Protein AF-A0A3B8P276-F1 (afdb_monomer)

Mean predicted aligned error: 2.85 Å

Solvent-accessible surface area (backbone atoms only — not comparable to full-atom values): 4581 Å² total; per-residue (Å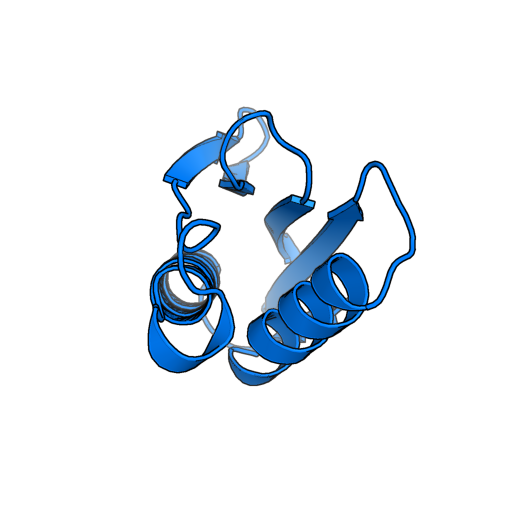²): 114,50,71,25,80,53,57,34,70,60,35,44,51,42,32,30,55,58,42,47,33,45,95,80,42,48,94,70,34,38,49,46,82,42,82,39,96,90,55,44,36,33,33,29,28,77,94,56,48,36,34,33,45,23,23,78,46,96,90,23,15,36,35,43,70,50,52,81,54,95,47,72,67,46,52,48,53,53,52,51,43,60,71,42,81

Structure (mmCIF, N/CA/C/O backbone):
data_AF-A0A3B8P276-F1
#
_entry.id   AF-A0A3B8P276-F1
#
loop_
_atom_site.group_PDB
_atom_site.id
_atom_site.type_symbol
_atom_site.label_atom_id
_atom_site.label_alt_id
_atom_site.label_comp_id
_atom_site.label_asym_id
_atom_site.label_entity_id
_atom_site.label_seq_id
_atom_site.pdbx_PDB_ins_code
_atom_site.Cartn_x
_atom_site.Cartn_y
_atom_site.Cartn_z
_atom_site.occupancy
_atom_site.B_iso_or_equiv
_atom_site.auth_seq_id
_atom_site.auth_comp_id
_atom_site.auth_asym_id
_atom_site.auth_atom_id
_atom_site.pdbx_PDB_model_num
ATOM 1 N N . GLN A 1 1 ? -10.240 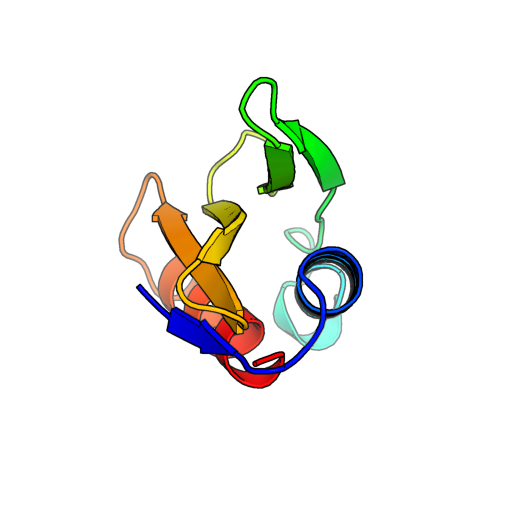-1.949 -2.967 1.00 75.62 1 GLN A N 1
ATOM 2 C CA . GLN A 1 1 ? -10.807 -2.219 -1.639 1.00 75.62 1 GLN A CA 1
ATOM 3 C C . GLN A 1 1 ? -10.324 -3.562 -1.123 1.00 75.62 1 GLN A C 1
ATOM 5 O O . GLN A 1 1 ? -10.353 -4.540 -1.867 1.00 75.62 1 GLN A O 1
ATOM 10 N 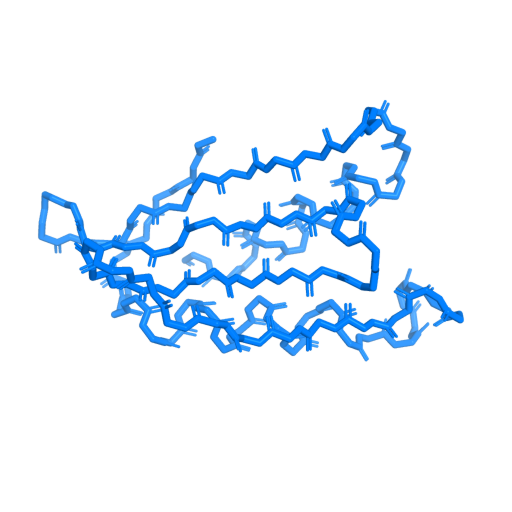N . LEU A 1 2 ? -9.890 -3.552 0.132 1.00 88.75 2 LEU A N 1
ATOM 11 C CA . LEU A 1 2 ? -9.350 -4.634 0.944 1.00 88.75 2 LEU A CA 1
ATOM 12 C C . LEU A 1 2 ? -9.717 -4.319 2.416 1.00 88.75 2 LEU A C 1
ATOM 14 O O . LEU A 1 2 ? -9.765 -3.141 2.768 1.00 88.75 2 LEU A O 1
ATOM 18 N N . ASP A 1 3 ? -9.967 -5.319 3.265 1.00 87.50 3 ASP A N 1
ATOM 19 C CA . ASP A 1 3 ? -10.433 -5.112 4.651 1.00 87.50 3 ASP A CA 1
ATOM 20 C C . ASP A 1 3 ? -9.665 -6.013 5.646 1.00 87.50 3 ASP A C 1
ATOM 22 O O . ASP A 1 3 ? -9.299 -7.140 5.310 1.00 87.50 3 ASP A O 1
ATOM 26 N N . SER A 1 4 ? -9.413 -5.527 6.869 1.00 91.31 4 SER A N 1
ATOM 27 C CA . SER A 1 4 ? -8.622 -6.199 7.917 1.00 91.31 4 SER A CA 1
ATOM 28 C C . SER A 1 4 ? -9.215 -5.998 9.318 1.00 91.31 4 SER A C 1
ATOM 30 O O . SER A 1 4 ? -9.873 -4.998 9.587 1.00 91.31 4 SER A O 1
ATOM 32 N N . ARG A 1 5 ? -8.948 -6.922 10.252 1.00 92.75 5 ARG A N 1
ATOM 33 C CA . ARG A 1 5 ? -9.258 -6.749 11.691 1.00 92.75 5 ARG A CA 1
ATOM 34 C C . ARG A 1 5 ? -8.102 -6.153 12.503 1.00 92.75 5 ARG A C 1
ATOM 36 O O . ARG A 1 5 ? -8.252 -5.919 13.698 1.00 92.75 5 ARG A O 1
ATOM 43 N N . LYS A 1 6 ? -6.933 -5.964 11.891 1.00 93.06 6 LYS A N 1
ATOM 44 C CA . LYS A 1 6 ? -5.754 -5.372 12.538 1.00 93.06 6 LYS A CA 1
ATOM 45 C C . LYS A 1 6 ? -5.940 -3.859 12.664 1.00 93.06 6 LYS A C 1
ATOM 47 O O . LYS A 1 6 ? -6.741 -3.271 11.942 1.00 93.06 6 LYS A O 1
ATOM 52 N N . ALA A 1 7 ? -5.173 -3.225 13.551 1.00 94.81 7 ALA A N 1
ATOM 53 C CA . ALA A 1 7 ? -5.155 -1.767 13.672 1.00 94.81 7 ALA A CA 1
ATOM 54 C C . ALA A 1 7 ? -4.585 -1.107 12.394 1.00 94.81 7 ALA A C 1
ATOM 56 O O . ALA A 1 7 ? -3.610 -1.642 11.849 1.00 94.81 7 ALA A O 1
ATOM 57 N N . PRO A 1 8 ? -5.091 0.068 11.958 1.00 95.50 8 PRO A N 1
ATOM 58 C CA . PRO A 1 8 ? -4.659 0.710 10.710 1.00 95.50 8 PRO A CA 1
ATOM 59 C C . PRO A 1 8 ? -3.146 0.920 10.626 1.00 95.50 8 PRO A C 1
ATOM 61 O O . PRO A 1 8 ? -2.525 0.648 9.602 1.00 95.50 8 PRO A O 1
ATOM 64 N N . GLN A 1 9 ? -2.530 1.314 11.742 1.00 96.00 9 GLN A N 1
ATOM 65 C CA . GLN A 1 9 ? -1.090 1.543 11.831 1.00 96.00 9 GLN A CA 1
ATOM 66 C C . GLN A 1 9 ? -0.266 0.268 11.571 1.00 96.00 9 GLN A C 1
ATOM 68 O O . GLN A 1 9 ? 0.780 0.336 10.929 1.00 96.00 9 GLN A O 1
ATOM 73 N N . LEU A 1 10 ? -0.736 -0.899 12.033 1.00 96.88 10 LEU A N 1
ATOM 74 C CA . LEU A 1 10 ? -0.057 -2.181 11.806 1.00 96.88 10 LEU A CA 1
ATOM 75 C C . LEU A 1 10 ? -0.198 -2.640 10.354 1.00 96.88 10 LEU A C 1
ATOM 77 O O . LEU A 1 10 ? 0.760 -3.146 9.771 1.00 96.88 10 LEU A O 1
ATOM 81 N N . VAL A 1 11 ? -1.375 -2.432 9.759 1.00 97.88 11 VAL A N 1
ATOM 82 C CA . VAL A 1 11 ? -1.608 -2.723 8.340 1.00 97.88 11 VAL A CA 1
ATOM 83 C C . VAL A 1 11 ? -0.705 -1.846 7.470 1.00 97.88 11 VAL A C 1
ATOM 85 O O . VAL A 1 11 ? 0.007 -2.373 6.621 1.00 97.88 11 VAL A O 1
ATOM 88 N N . ALA A 1 12 ? -0.651 -0.535 7.728 1.00 98.12 12 ALA A N 1
ATOM 89 C CA . ALA A 1 12 ? 0.189 0.398 6.976 1.00 98.12 12 ALA A CA 1
ATOM 90 C C . ALA A 1 12 ? 1.687 0.050 7.057 1.00 98.12 12 ALA A C 1
ATOM 92 O O . ALA A 1 12 ? 2.366 0.029 6.031 1.00 98.12 12 ALA A O 1
ATOM 93 N N . GLN A 1 13 ? 2.196 -0.287 8.248 1.00 98.00 13 GLN A N 1
ATOM 94 C CA . GLN A 1 13 ? 3.596 -0.700 8.429 1.00 98.00 13 GLN A CA 1
ATOM 95 C C . GLN A 1 13 ? 3.916 -2.015 7.714 1.00 98.00 13 GLN A C 1
ATOM 97 O O . GLN A 1 13 ? 4.964 -2.127 7.081 1.00 98.00 13 GLN A O 1
ATOM 102 N N . CYS A 1 14 ? 3.012 -2.998 7.767 1.00 98.19 14 CYS A N 1
ATOM 103 C CA . CYS A 1 14 ? 3.189 -4.238 7.018 1.00 98.19 14 CYS A CA 1
ATOM 104 C C . CYS A 1 14 ? 3.267 -3.968 5.510 1.00 98.19 14 CYS A C 1
ATOM 106 O O . CYS A 1 14 ? 4.164 -4.483 4.843 1.00 98.19 14 CYS A O 1
ATOM 108 N N . ILE A 1 15 ? 2.367 -3.131 4.977 1.00 98.19 15 ILE A N 1
ATOM 109 C CA . ILE A 1 15 ? 2.355 -2.800 3.547 1.00 98.19 15 ILE A CA 1
ATOM 110 C C . ILE A 1 15 ? 3.655 -2.094 3.163 1.00 98.19 15 ILE A C 1
ATOM 112 O O . ILE A 1 15 ? 4.296 -2.513 2.200 1.00 98.19 15 ILE A O 1
ATOM 116 N N . GLN A 1 16 ? 4.086 -1.100 3.949 1.00 98.25 16 GLN A N 1
ATOM 117 C CA . GLN A 1 16 ? 5.358 -0.413 3.737 1.00 98.25 16 GLN A CA 1
ATOM 118 C C . GLN A 1 16 ? 6.518 -1.408 3.640 1.00 98.25 16 GLN A C 1
ATOM 120 O O . GLN A 1 16 ? 7.252 -1.396 2.656 1.00 98.25 16 GLN A O 1
ATOM 125 N N . PHE A 1 17 ? 6.651 -2.295 4.627 1.00 96.81 17 PHE A N 1
ATOM 126 C CA . PHE A 1 17 ? 7.722 -3.286 4.643 1.00 96.81 17 PHE A CA 1
ATOM 127 C C . PHE A 1 17 ? 7.639 -4.234 3.442 1.00 96.81 17 PHE A C 1
ATOM 129 O O . PHE A 1 17 ? 8.647 -4.526 2.807 1.00 96.81 17 PHE A O 1
ATOM 136 N N . SER A 1 18 ? 6.432 -4.678 3.077 1.00 96.81 18 SER A N 1
ATOM 137 C CA . SER A 1 18 ? 6.229 -5.576 1.937 1.00 96.81 18 SER A CA 1
ATOM 138 C C . SER A 1 18 ? 6.658 -4.954 0.603 1.00 96.81 18 SER A C 1
ATOM 140 O O . SER A 1 18 ? 7.194 -5.657 -0.249 1.00 96.81 18 SER A O 1
ATOM 142 N N . TRP A 1 19 ? 6.458 -3.644 0.433 1.00 96.94 19 TRP A N 1
ATOM 143 C CA . TRP A 1 19 ? 6.795 -2.894 -0.782 1.00 96.94 19 TRP A CA 1
ATOM 144 C C . TRP A 1 19 ? 8.259 -2.438 -0.834 1.00 96.94 19 TRP A C 1
ATOM 146 O O . TRP A 1 19 ? 8.733 -2.030 -1.889 1.00 96.94 19 TRP A O 1
ATOM 156 N N . GLN A 1 20 ? 8.984 -2.536 0.280 1.00 96.00 20 GLN A N 1
ATOM 157 C CA . GLN A 1 20 ? 10.433 -2.316 0.365 1.00 96.00 20 GLN A CA 1
ATOM 158 C C . GLN A 1 20 ? 11.238 -3.607 0.136 1.00 96.00 20 GLN A C 1
ATOM 160 O O . GLN A 1 20 ? 12.436 -3.646 0.391 1.00 96.00 20 GLN A O 1
ATOM 165 N N . ARG A 1 21 ? 10.592 -4.694 -0.301 1.00 92.94 21 ARG A N 1
ATOM 166 C CA . ARG A 1 21 ? 11.284 -5.952 -0.591 1.00 92.94 21 ARG A CA 1
ATOM 167 C C . ARG A 1 21 ? 11.924 -5.905 -1.975 1.00 92.94 21 ARG A C 1
ATOM 169 O O . ARG A 1 21 ? 11.252 -6.171 -2.971 1.00 92.94 21 ARG A O 1
ATOM 176 N N . ASP A 1 22 ? 13.230 -5.669 -2.012 1.00 90.38 22 ASP A N 1
ATOM 177 C CA . ASP A 1 22 ? 14.040 -5.669 -3.240 1.00 90.38 22 ASP A CA 1
ATOM 178 C C . ASP A 1 22 ? 13.924 -6.993 -4.016 1.00 90.38 22 ASP A C 1
ATOM 180 O O . ASP A 1 22 ? 13.874 -7.005 -5.240 1.00 90.38 22 ASP A O 1
ATOM 184 N N . GLU A 1 23 ? 13.766 -8.120 -3.314 1.00 90.12 23 GLU A N 1
ATOM 185 C CA . GLU A 1 23 ? 13.525 -9.451 -3.905 1.00 90.12 23 GLU A CA 1
ATOM 186 C C . GLU A 1 23 ? 12.274 -9.511 -4.802 1.00 90.12 23 GLU A C 1
ATOM 188 O O . GLU A 1 23 ? 12.148 -10.400 -5.642 1.00 90.12 23 GLU A O 1
ATOM 193 N N . VAL A 1 24 ? 11.319 -8.606 -4.574 1.00 85.56 24 VAL A N 1
ATOM 194 C CA . VAL A 1 24 ? 10.013 -8.565 -5.238 1.00 85.56 24 VAL A CA 1
ATOM 195 C C . VAL A 1 24 ? 9.937 -7.399 -6.224 1.00 85.56 24 VAL A C 1
ATOM 197 O O . VAL A 1 24 ? 9.349 -7.563 -7.291 1.00 85.56 24 VAL A O 1
ATOM 200 N N . PHE A 1 25 ? 10.511 -6.244 -5.869 1.00 89.00 25 PHE A N 1
ATOM 201 C CA . PHE A 1 25 ? 10.346 -4.983 -6.603 1.00 89.00 25 PHE A CA 1
ATOM 202 C C . PHE A 1 25 ? 11.643 -4.401 -7.184 1.00 89.00 25 PHE A C 1
ATOM 204 O O . PHE A 1 25 ? 11.576 -3.398 -7.886 1.00 89.00 25 PHE A O 1
ATOM 211 N N . GLY A 1 26 ? 12.805 -5.020 -6.952 1.00 89.25 26 GLY A N 1
ATOM 212 C CA . GLY A 1 26 ? 14.086 -4.557 -7.491 1.00 89.25 26 GLY A CA 1
ATOM 213 C C . GLY A 1 26 ? 14.371 -3.093 -7.147 1.00 89.25 26 GLY A C 1
ATOM 214 O O . GLY A 1 26 ? 14.153 -2.666 -6.017 1.00 89.25 26 GLY A O 1
ATOM 215 N N . ASP A 1 27 ? 14.807 -2.317 -8.139 1.00 88.19 27 ASP A N 1
ATOM 216 C CA . ASP A 1 27 ? 15.117 -0.887 -7.985 1.00 88.19 27 ASP A CA 1
ATOM 217 C C . ASP A 1 27 ? 13.880 -0.014 -7.680 1.00 88.19 27 ASP A C 1
ATOM 219 O O . ASP A 1 27 ? 14.018 1.110 -7.186 1.00 88.19 27 ASP A O 1
ATOM 223 N N . ASP A 1 28 ? 12.673 -0.541 -7.918 1.00 84.75 28 ASP A N 1
ATOM 224 C CA . ASP A 1 28 ? 11.391 0.113 -7.625 1.00 84.75 28 ASP A CA 1
ATOM 225 C C . ASP A 1 28 ? 10.862 -0.224 -6.220 1.00 84.75 28 ASP A C 1
ATOM 227 O O . ASP A 1 28 ? 9.726 0.129 -5.860 1.00 84.75 28 ASP A O 1
ATOM 231 N N . ALA A 1 29 ? 11.664 -0.925 -5.411 1.00 87.94 29 ALA A N 1
ATOM 232 C CA . ALA A 1 29 ? 11.383 -1.150 -4.005 1.00 87.94 29 ALA A CA 1
ATOM 233 C C . ALA A 1 29 ? 11.439 0.178 -3.242 1.00 87.94 29 ALA A C 1
ATOM 235 O O . ALA A 1 29 ? 12.435 0.903 -3.216 1.00 87.94 29 ALA A O 1
ATOM 236 N N . GLY A 1 30 ? 10.326 0.525 -2.605 1.00 91.81 30 GLY A N 1
ATOM 237 C CA . GLY A 1 30 ? 10.213 1.802 -1.922 1.00 91.81 30 GLY A CA 1
ATOM 238 C C . GLY A 1 30 ? 8.788 2.108 -1.514 1.00 91.81 30 GLY A C 1
ATOM 239 O O . GLY A 1 30 ? 7.877 2.142 -2.338 1.00 91.81 30 GLY A O 1
ATOM 240 N N . ALA A 1 31 ? 8.609 2.371 -0.224 1.00 96.38 31 ALA A N 1
ATOM 241 C CA . ALA A 1 31 ? 7.339 2.804 0.326 1.00 96.38 31 ALA A CA 1
ATOM 242 C C . ALA A 1 31 ? 7.541 3.754 1.504 1.00 96.38 31 ALA A C 1
ATOM 244 O O . ALA A 1 31 ? 8.420 3.554 2.352 1.00 96.38 31 ALA A O 1
ATOM 245 N N . TYR A 1 32 ? 6.688 4.766 1.570 1.00 96.69 32 TYR A N 1
ATOM 246 C CA . TYR A 1 32 ? 6.730 5.837 2.555 1.00 96.69 32 TYR A CA 1
ATOM 247 C C . TYR A 1 32 ? 5.363 5.987 3.214 1.00 96.69 32 TYR A C 1
ATOM 249 O O . TYR A 1 32 ? 4.343 5.665 2.608 1.00 96.69 32 TYR A O 1
ATOM 257 N N . LEU A 1 33 ? 5.349 6.472 4.455 1.00 97.69 33 LEU A N 1
ATOM 258 C CA . LEU A 1 33 ? 4.126 6.718 5.212 1.00 97.69 33 LEU A CA 1
ATOM 259 C C . LEU A 1 33 ? 3.835 8.214 5.264 1.00 97.69 33 LEU A C 1
ATOM 261 O O . LEU A 1 33 ? 4.727 9.016 5.535 1.00 97.69 33 LEU A O 1
ATOM 265 N N . GLN A 1 34 ? 2.572 8.572 5.078 1.00 96.94 34 GLN A N 1
ATOM 266 C CA . GLN A 1 34 ? 2.065 9.921 5.288 1.00 96.94 34 GLN A CA 1
ATOM 267 C C . GLN A 1 34 ? 0.780 9.858 6.111 1.00 96.94 34 GLN A C 1
ATOM 269 O O . GLN A 1 34 ? -0.124 9.084 5.808 1.00 96.94 34 GLN A O 1
ATOM 274 N N . ALA A 1 35 ? 0.686 10.668 7.164 1.00 96.88 35 ALA A N 1
ATOM 275 C CA . ALA A 1 35 ? -0.554 10.794 7.923 1.00 96.88 35 ALA A CA 1
ATOM 276 C C . ALA A 1 35 ? -1.635 11.468 7.064 1.00 96.88 35 ALA A C 1
ATOM 278 O O . ALA A 1 35 ? -1.355 12.436 6.354 1.00 96.88 35 ALA A O 1
ATOM 279 N N . ARG A 1 36 ? -2.872 10.970 7.140 1.00 94.94 36 ARG A N 1
ATOM 280 C CA . ARG A 1 36 ? -4.023 11.551 6.435 1.00 94.94 36 ARG A CA 1
ATOM 281 C C . ARG A 1 36 ? -4.713 12.584 7.321 1.00 94.94 36 ARG A C 1
ATOM 283 O O . ARG A 1 36 ? -4.904 12.340 8.509 1.00 94.94 36 ARG A O 1
ATOM 290 N N . GLU A 1 37 ? -5.164 13.695 6.737 1.00 90.75 37 GLU A N 1
ATOM 291 C CA . GLU A 1 37 ? -5.904 14.740 7.470 1.00 90.75 37 GLU A CA 1
ATOM 292 C C . GLU A 1 37 ? -7.198 14.208 8.104 1.00 90.75 37 GLU A C 1
ATOM 294 O O . GLU A 1 37 ? -7.553 14.577 9.218 1.00 90.75 37 GLU A O 1
ATOM 299 N N . GLN A 1 38 ? -7.878 13.289 7.412 1.00 90.19 38 GLN A N 1
ATOM 300 C CA . GLN A 1 38 ? -9.123 12.652 7.862 1.00 90.19 38 GLN A CA 1
ATOM 301 C C . GLN A 1 38 ? -8.885 11.464 8.814 1.00 90.19 38 GLN A C 1
ATOM 303 O O . GLN A 1 38 ? -9.822 10.743 9.151 1.00 90.19 38 GLN A O 1
ATOM 308 N N . GLY A 1 39 ? -7.636 11.235 9.231 1.00 92.62 39 GLY A N 1
ATOM 309 C CA . GLY A 1 39 ? -7.232 10.069 10.006 1.00 92.62 39 GLY A CA 1
ATOM 310 C C . GLY A 1 39 ? -6.818 8.870 9.145 1.00 92.62 39 GLY A C 1
ATOM 311 O O . GLY A 1 39 ? -7.227 8.694 7.991 1.00 92.62 39 GLY A O 1
ATOM 312 N N . GLY A 1 40 ? -5.963 8.033 9.733 1.00 96.12 40 GLY A N 1
ATOM 313 C CA . GLY A 1 40 ? -5.298 6.931 9.041 1.00 96.12 40 GLY A CA 1
ATOM 314 C C . GLY A 1 40 ? -3.971 7.336 8.398 1.00 96.12 40 GLY A C 1
ATOM 315 O O . GLY A 1 40 ? -3.398 8.388 8.695 1.00 96.12 40 GLY A O 1
ATOM 316 N N . VAL A 1 41 ? -3.468 6.467 7.526 1.00 98.00 41 VAL A N 1
ATOM 317 C CA . VAL A 1 41 ? -2.136 6.564 6.924 1.00 98.00 41 VAL A CA 1
ATOM 318 C C . VAL A 1 41 ? -2.220 6.231 5.443 1.00 98.00 41 VAL A C 1
ATOM 320 O O . VAL A 1 41 ? -2.861 5.256 5.061 1.00 98.00 41 VAL A O 1
ATOM 323 N N . THR A 1 42 ? -1.548 7.017 4.614 1.00 98.25 42 THR A N 1
ATOM 324 C CA . THR A 1 42 ? -1.286 6.686 3.217 1.00 98.25 42 THR A CA 1
ATOM 325 C C . THR A 1 42 ? 0.094 6.042 3.118 1.00 98.25 42 THR A C 1
ATOM 327 O O . THR A 1 42 ? 1.077 6.613 3.594 1.00 98.25 42 THR A O 1
ATOM 330 N N . VAL A 1 43 ? 0.177 4.858 2.509 1.00 98.19 43 VAL A N 1
ATOM 331 C CA . VAL A 1 43 ? 1.447 4.235 2.105 1.00 98.19 43 VAL A CA 1
ATOM 332 C C . VAL A 1 43 ? 1.612 4.476 0.611 1.00 98.19 43 VAL A C 1
ATOM 334 O O . VAL A 1 43 ? 0.715 4.128 -0.149 1.00 98.19 43 VAL A O 1
ATOM 337 N N . TYR A 1 44 ? 2.721 5.053 0.165 1.00 97.75 44 TYR A N 1
ATOM 338 C CA . TYR A 1 44 ? 2.916 5.403 -1.246 1.00 97.75 44 TYR A CA 1
ATOM 339 C C . TYR A 1 44 ? 4.327 5.071 -1.725 1.00 97.75 44 TYR A C 1
ATOM 341 O O . TYR A 1 44 ? 5.275 5.074 -0.937 1.00 97.75 44 TYR A O 1
ATOM 349 N N . THR A 1 45 ? 4.460 4.770 -3.015 1.00 95.94 45 THR A N 1
ATOM 350 C CA . THR A 1 45 ? 5.748 4.546 -3.685 1.00 95.94 45 THR A CA 1
ATOM 351 C C . THR A 1 45 ? 6.371 5.866 -4.131 1.00 95.94 45 THR A C 1
ATOM 353 O O . THR A 1 45 ? 5.728 6.919 -4.084 1.00 95.94 45 THR A O 1
ATOM 356 N N . ARG A 1 46 ? 7.626 5.834 -4.597 1.00 88.25 46 ARG A N 1
ATOM 357 C CA . ARG A 1 46 ? 8.231 6.999 -5.262 1.00 88.25 46 ARG A CA 1
ATOM 358 C C . ARG A 1 46 ? 7.317 7.466 -6.405 1.00 88.25 46 ARG A C 1
ATOM 360 O O . ARG A 1 46 ? 6.661 6.647 -7.041 1.00 88.25 46 ARG A O 1
ATOM 367 N N . GLU A 1 47 ? 7.206 8.782 -6.573 1.00 87.50 47 GLU A N 1
ATOM 368 C CA . GLU A 1 47 ? 6.337 9.431 -7.577 1.00 87.50 47 GLU A CA 1
ATOM 369 C C . GLU A 1 47 ? 4.836 9.088 -7.471 1.00 87.50 47 GLU A C 1
ATOM 371 O O . GLU A 1 47 ? 4.049 9.459 -8.339 1.00 87.50 47 GLU A O 1
ATOM 376 N N . ALA A 1 48 ? 4.416 8.426 -6.384 1.00 89.38 48 ALA A N 1
ATOM 377 C CA . ALA A 1 48 ? 3.041 7.990 -6.148 1.00 89.38 48 ALA A CA 1
ATOM 378 C C . ALA A 1 48 ? 2.442 7.163 -7.306 1.00 89.38 48 ALA A C 1
ATOM 380 O O . ALA A 1 48 ? 1.251 7.265 -7.607 1.00 89.38 48 ALA A O 1
ATOM 381 N N . GLU A 1 49 ? 3.253 6.324 -7.956 1.00 93.25 49 GLU A N 1
ATOM 382 C CA . GLU A 1 49 ? 2.786 5.375 -8.979 1.00 93.25 49 GLU A CA 1
ATOM 383 C C . GLU A 1 49 ? 1.774 4.369 -8.420 1.00 93.25 49 GLU A C 1
ATOM 385 O O . GLU A 1 49 ? 0.839 3.955 -9.106 1.00 93.25 49 GLU A O 1
ATOM 390 N N . SER A 1 50 ? 1.963 3.964 -7.162 1.00 96.50 50 SER A N 1
ATOM 391 C CA . SER A 1 50 ? 1.032 3.164 -6.374 1.00 96.50 50 SER A CA 1
ATOM 392 C C . SER A 1 50 ? 0.920 3.733 -4.967 1.00 96.50 50 SER A C 1
ATOM 394 O O . SER A 1 50 ? 1.921 4.075 -4.336 1.00 96.50 50 SER A O 1
ATOM 396 N N . PHE A 1 51 ? -0.299 3.791 -4.442 1.00 97.12 51 PHE A N 1
ATOM 397 C CA . PHE A 1 51 ? -0.532 4.165 -3.054 1.00 97.12 51 PHE A CA 1
ATOM 398 C C . PHE A 1 51 ? -1.742 3.443 -2.471 1.00 97.12 51 PHE A C 1
ATOM 400 O O . PHE A 1 51 ? -2.653 3.021 -3.185 1.00 97.12 51 PHE A O 1
ATOM 407 N N . VAL A 1 52 ? -1.734 3.278 -1.154 1.00 97.75 52 VAL A N 1
ATOM 408 C CA . VAL A 1 52 ? -2.876 2.795 -0.387 1.00 97.75 52 VAL A CA 1
ATOM 409 C C . VAL A 1 52 ? -3.254 3.786 0.691 1.00 97.75 52 VAL A C 1
ATOM 411 O O . VAL A 1 52 ? -2.393 4.263 1.422 1.00 97.75 52 VAL A O 1
ATOM 414 N N . ASP A 1 53 ? -4.548 4.021 0.839 1.00 98.00 53 ASP A N 1
ATOM 415 C CA . ASP A 1 53 ? -5.104 4.676 2.014 1.00 98.00 53 ASP A CA 1
ATOM 416 C C . ASP A 1 53 ? -5.553 3.612 3.011 1.00 98.00 53 ASP A C 1
ATOM 418 O O . ASP A 1 53 ? -6.338 2.727 2.672 1.00 98.00 53 ASP A O 1
ATOM 422 N N . VAL A 1 54 ? -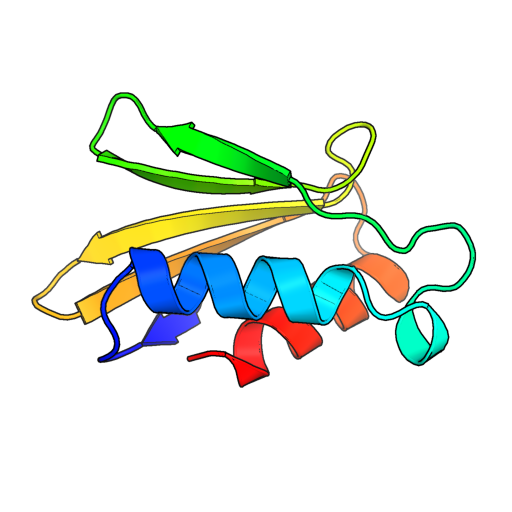5.056 3.712 4.242 1.00 98.25 54 VAL A N 1
ATOM 423 C CA . VAL A 1 54 ? -5.303 2.771 5.335 1.00 98.25 54 VAL A CA 1
ATOM 424 C C . VAL A 1 54 ? -5.964 3.519 6.487 1.00 98.25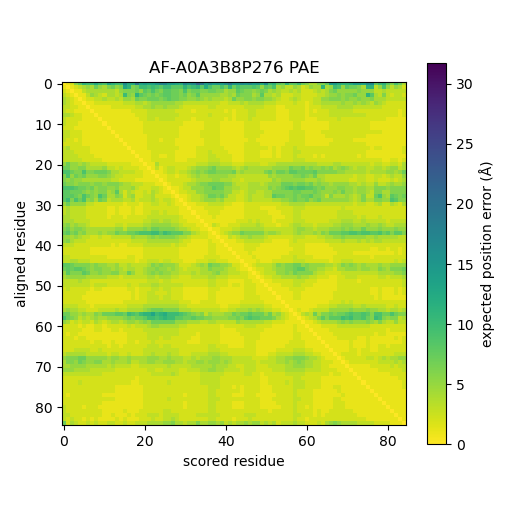 54 VAL A C 1
ATOM 426 O O . VAL A 1 54 ? -5.345 4.385 7.107 1.00 98.25 54 VAL A O 1
ATOM 429 N N . TYR A 1 55 ? -7.222 3.216 6.788 1.00 97.75 55 TYR A N 1
ATOM 430 C CA . TYR A 1 55 ? -7.993 3.945 7.798 1.00 97.75 55 TYR A CA 1
ATOM 431 C C . TYR A 1 55 ? -9.011 3.053 8.502 1.00 97.75 55 TYR A C 1
ATOM 433 O O . TYR A 1 55 ? -9.349 1.972 8.029 1.00 97.75 55 TYR A O 1
ATOM 441 N N . GLU A 1 56 ? -9.470 3.482 9.675 1.00 96.31 56 GLU A N 1
ATOM 442 C CA . GLU A 1 56 ? -10.456 2.726 10.441 1.00 96.31 56 GLU A CA 1
ATOM 443 C C . GLU A 1 56 ? -11.835 2.798 9.773 1.00 96.31 56 GLU A C 1
ATOM 445 O O . GLU A 1 56 ? -12.295 3.871 9.383 1.00 96.31 56 GLU A O 1
ATOM 450 N N . GLN A 1 57 ? -12.507 1.655 9.652 1.00 94.00 57 GLN A N 1
ATOM 451 C CA . GLN A 1 57 ? -13.880 1.574 9.166 1.00 94.00 57 GLN A CA 1
ATOM 452 C C . GLN A 1 57 ? -14.577 0.352 9.768 1.00 94.00 57 GLN A C 1
ATOM 454 O O . GLN A 1 57 ? -14.033 -0.750 9.762 1.00 94.00 57 GLN A O 1
ATOM 459 N N . ALA A 1 58 ? -15.807 0.538 10.260 1.00 87.81 58 ALA A N 1
ATOM 460 C CA . ALA A 1 58 ? -16.667 -0.535 10.772 1.00 87.81 58 ALA A CA 1
ATOM 461 C C . ALA A 1 58 ? -16.004 -1.450 11.834 1.00 87.81 58 ALA A C 1
ATOM 463 O O . ALA A 1 58 ? -16.249 -2.655 11.861 1.00 87.81 58 ALA A O 1
ATOM 464 N N . GLY A 1 59 ? -15.165 -0.883 12.711 1.00 85.81 59 GLY A N 1
ATOM 465 C CA . GLY A 1 59 ? -14.462 -1.629 13.765 1.00 85.81 59 GLY A CA 1
ATOM 466 C C . GLY A 1 59 ? -13.265 -2.455 13.276 1.00 85.81 59 GLY A C 1
ATOM 467 O O . GLY A 1 59 ? -12.765 -3.304 14.013 1.00 85.81 59 GLY A O 1
ATOM 468 N N . GLY A 1 60 ? -12.814 -2.226 12.042 1.00 91.81 60 GLY A N 1
ATOM 469 C CA . GLY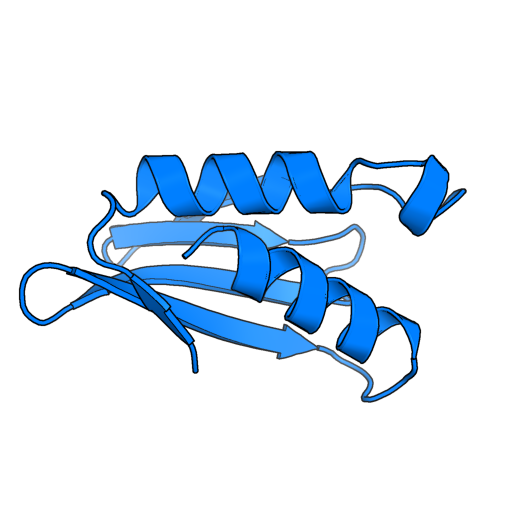 A 1 60 ? -11.596 -2.790 11.471 1.00 91.81 60 GLY A CA 1
ATOM 470 C C . GLY A 1 60 ? -10.825 -1.752 10.660 1.00 91.81 60 GLY A C 1
ATOM 471 O O . GLY A 1 60 ? -11.032 -0.547 10.792 1.00 91.81 60 GLY A O 1
ATOM 472 N N . THR A 1 61 ? -9.934 -2.228 9.800 1.00 96.94 61 THR A N 1
ATOM 473 C CA . THR A 1 61 ? -9.154 -1.401 8.883 1.00 96.94 61 THR A CA 1
ATOM 474 C C . THR A 1 61 ? -9.642 -1.588 7.462 1.00 96.94 61 THR A C 1
ATOM 476 O O . THR A 1 61 ? -9.705 -2.706 6.950 1.00 96.94 61 THR A O 1
ATOM 479 N N . ARG A 1 62 ? -9.903 -0.465 6.810 1.00 97.00 62 ARG A N 1
ATOM 480 C CA . ARG A 1 62 ? -10.122 -0.342 5.383 1.00 97.00 62 ARG A CA 1
ATOM 481 C C . ARG A 1 62 ? -8.810 -0.012 4.679 1.00 97.00 62 ARG A C 1
ATOM 483 O O . ARG A 1 62 ? -8.075 0.866 5.124 1.00 97.00 62 ARG A O 1
ATOM 490 N N . VAL A 1 63 ? -8.551 -0.693 3.565 1.00 97.94 63 VAL A N 1
ATOM 491 C CA . VAL A 1 63 ? -7.462 -0.389 2.635 1.00 97.94 63 VAL A CA 1
ATOM 492 C C . VAL A 1 63 ? -8.023 -0.116 1.236 1.00 97.94 63 VAL A C 1
ATOM 494 O O . VAL A 1 63 ? -8.568 -1.004 0.566 1.00 97.94 63 VAL A O 1
ATOM 497 N N . ASP A 1 64 ? -7.863 1.116 0.765 1.00 97.75 64 ASP A N 1
ATOM 498 C CA . ASP A 1 64 ? -8.135 1.493 -0.622 1.00 97.75 64 ASP A CA 1
ATOM 499 C C . ASP A 1 64 ? -6.827 1.570 -1.398 1.00 97.75 64 ASP A C 1
ATOM 501 O O . ASP A 1 64 ? -5.903 2.245 -0.972 1.00 97.75 64 ASP A O 1
ATOM 505 N N . TYR A 1 65 ? -6.746 0.853 -2.519 1.00 97.88 65 TYR A N 1
ATOM 506 C CA . TYR A 1 65 ? -5.550 0.769 -3.357 1.00 97.88 65 TYR A CA 1
ATOM 507 C C . 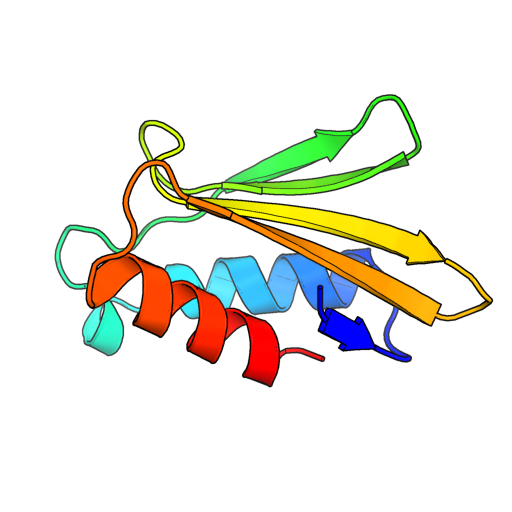TYR A 1 65 ? -5.759 1.559 -4.642 1.00 97.88 65 TYR A C 1
ATOM 509 O O . TYR A 1 65 ? -6.786 1.386 -5.306 1.00 97.88 65 TYR A O 1
ATOM 517 N N . TYR A 1 66 ? -4.752 2.346 -5.001 1.00 97.12 66 TYR A N 1
ATOM 518 C CA . TYR A 1 66 ? -4.716 3.205 -6.171 1.00 97.12 66 TYR A CA 1
ATOM 519 C C . TYR A 1 66 ? -3.392 3.011 -6.910 1.00 97.12 66 TYR A C 1
ATOM 521 O O . TYR A 1 66 ? -2.348 2.780 -6.295 1.00 97.12 66 TYR A O 1
ATOM 529 N N . ALA A 1 67 ? -3.438 3.129 -8.232 1.00 96.81 67 ALA A N 1
ATOM 530 C CA . ALA A 1 67 ? -2.258 3.136 -9.080 1.00 96.81 67 ALA A CA 1
ATOM 531 C C . ALA A 1 67 ? -2.501 4.013 -10.309 1.00 96.81 67 ALA A C 1
ATOM 533 O O . ALA A 1 67 ? -3.631 4.092 -10.797 1.00 96.81 67 ALA A O 1
ATOM 534 N N . GLN A 1 68 ? -1.449 4.657 -10.810 1.00 95.62 68 GLN A N 1
ATOM 535 C CA . GLN A 1 68 ? -1.518 5.449 -12.045 1.00 95.62 68 GLN A CA 1
ATOM 536 C C . GLN A 1 68 ? -1.708 4.555 -13.279 1.00 95.62 68 GLN A C 1
ATOM 538 O O . GLN A 1 68 ? -2.368 4.939 -14.247 1.00 95.62 68 GLN A O 1
ATOM 543 N N . HIS A 1 69 ? -1.165 3.338 -13.218 1.00 93.50 69 HIS A N 1
ATOM 544 C CA . HIS A 1 69 ? -1.235 2.331 -14.269 1.00 93.50 69 HIS A CA 1
ATOM 545 C C . HIS A 1 69 ? -1.758 1.002 -13.717 1.00 93.50 69 HIS A C 1
ATOM 547 O O . HIS A 1 69 ? -1.639 0.709 -12.529 1.00 93.50 69 HIS A O 1
ATOM 553 N N . ASN A 1 70 ? -2.354 0.188 -14.588 1.00 93.12 70 ASN A N 1
ATOM 554 C CA . ASN A 1 70 ? -2.828 -1.156 -14.254 1.00 93.12 70 ASN A CA 1
ATOM 555 C C . ASN A 1 70 ? -1.939 -2.214 -14.922 1.00 93.12 70 ASN A C 1
ATOM 557 O O . ASN A 1 70 ? -2.385 -2.951 -15.801 1.00 93.12 70 ASN A O 1
ATOM 561 N N . ASP A 1 71 ? -0.664 -2.226 -14.546 1.00 93.94 71 ASP A N 1
ATOM 562 C CA . ASP A 1 71 ? 0.348 -3.160 -15.042 1.00 93.94 71 ASP A CA 1
ATOM 563 C C . ASP A 1 71 ? 0.656 -4.273 -14.022 1.00 93.94 71 ASP A C 1
ATOM 565 O O . ASP A 1 71 ? 0.052 -4.368 -12.948 1.00 93.94 71 ASP A O 1
ATOM 569 N N . SER A 1 72 ? 1.597 -5.157 -14.363 1.00 93.25 72 SER A N 1
ATOM 570 C CA . SER A 1 72 ? 2.004 -6.253 -13.482 1.00 93.25 72 SER A CA 1
ATOM 571 C C . SER A 1 72 ? 2.575 -5.766 -12.151 1.00 93.25 72 SER A C 1
ATOM 573 O O . SER A 1 72 ? 2.341 -6.414 -11.133 1.00 93.25 72 SER A O 1
ATOM 575 N N . MET A 1 73 ? 3.281 -4.631 -12.133 1.00 92.81 73 MET A N 1
ATOM 576 C CA . MET A 1 73 ? 3.883 -4.085 -10.918 1.00 92.81 73 MET A CA 1
ATOM 577 C C . MET A 1 73 ? 2.802 -3.566 -9.967 1.00 92.81 73 MET A C 1
ATOM 579 O O . MET A 1 73 ? 2.813 -3.899 -8.780 1.00 92.81 73 MET A O 1
ATOM 583 N N . ALA A 1 74 ? 1.816 -2.832 -10.485 1.00 95.25 74 ALA A N 1
ATOM 584 C CA . ALA A 1 74 ? 0.658 -2.385 -9.720 1.00 95.25 74 ALA A CA 1
ATOM 585 C C . ALA A 1 74 ? -0.135 -3.580 -9.157 1.00 95.25 74 ALA A C 1
ATOM 587 O O . ALA A 1 74 ? -0.456 -3.639 -7.965 1.00 95.25 74 ALA A O 1
ATOM 588 N N . LEU A 1 75 ? -0.384 -4.605 -9.978 1.00 95.81 75 LEU A N 1
ATOM 589 C CA . LEU A 1 75 ? -1.052 -5.831 -9.529 1.00 95.81 75 LEU A CA 1
ATOM 590 C C . LEU A 1 75 ? -0.257 -6.559 -8.434 1.00 95.81 75 LEU A C 1
ATOM 592 O O . LEU A 1 75 ? -0.848 -7.026 -7.458 1.00 95.81 75 LEU A O 1
ATOM 596 N N . GLN A 1 76 ? 1.070 -6.611 -8.548 1.00 95.81 76 GLN A N 1
ATOM 597 C CA . GLN A 1 76 ? 1.948 -7.231 -7.557 1.00 95.81 76 GLN A CA 1
ATOM 598 C C . GLN A 1 76 ? 1.990 -6.438 -6.245 1.00 95.81 76 GLN A C 1
ATOM 600 O O . GLN A 1 76 ? 1.901 -7.037 -5.173 1.00 95.81 76 GLN A O 1
ATOM 605 N N . ARG A 1 77 ? 2.022 -5.100 -6.296 1.00 96.50 77 ARG A N 1
ATOM 606 C CA . ARG A 1 77 ? 1.906 -4.232 -5.109 1.00 96.50 77 ARG A CA 1
ATOM 607 C C . ARG A 1 77 ? 0.556 -4.402 -4.421 1.00 96.50 77 ARG A C 1
ATOM 609 O O . ARG A 1 77 ? 0.501 -4.538 -3.196 1.00 96.50 77 ARG A O 1
ATOM 616 N N . ARG A 1 78 ? -0.532 -4.481 -5.192 1.00 97.31 78 ARG A N 1
ATOM 617 C CA . ARG A 1 78 ? -1.869 -4.773 -4.660 1.00 97.31 78 ARG A CA 1
ATOM 618 C C . ARG A 1 78 ? -1.930 -6.149 -3.993 1.00 97.31 78 ARG A C 1
ATOM 620 O O . ARG A 1 78 ? -2.510 -6.269 -2.915 1.00 97.31 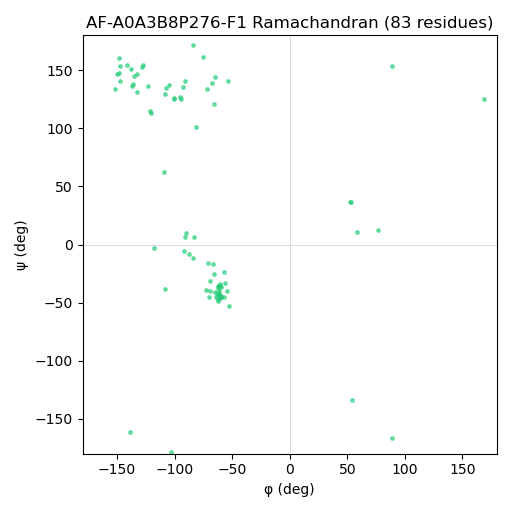78 ARG A O 1
ATOM 627 N N . ALA A 1 79 ? -1.333 -7.171 -4.606 1.00 96.75 79 ALA A N 1
ATOM 628 C CA . ALA A 1 79 ? -1.265 -8.514 -4.035 1.00 96.75 79 ALA A CA 1
ATOM 629 C C . ALA A 1 79 ? -0.441 -8.536 -2.738 1.00 96.75 79 ALA A C 1
ATOM 631 O O . ALA A 1 79 ? -0.909 -9.071 -1.736 1.00 96.75 79 ALA A O 1
ATOM 632 N N . ALA A 1 80 ? 0.728 -7.887 -2.719 1.00 96.62 80 ALA A N 1
ATOM 633 C CA . ALA A 1 80 ? 1.550 -7.738 -1.519 1.00 96.62 80 ALA A CA 1
ATOM 634 C C . ALA A 1 80 ? 0.773 -7.049 -0.386 1.00 96.62 80 ALA A C 1
ATOM 636 O O . ALA A 1 80 ? 0.740 -7.561 0.734 1.00 96.62 80 ALA A O 1
ATOM 637 N N . ALA A 1 81 ? 0.049 -5.967 -0.690 1.00 97.12 81 ALA A N 1
ATOM 638 C CA . ALA A 1 81 ? -0.778 -5.275 0.294 1.00 97.12 81 ALA A CA 1
ATOM 639 C C . ALA A 1 81 ? -1.894 -6.167 0.866 1.00 97.12 81 ALA A C 1
ATOM 641 O O . ALA A 1 81 ? -2.188 -6.105 2.058 1.00 97.12 81 ALA A O 1
ATOM 642 N N . ALA A 1 82 ? -2.479 -7.048 0.048 1.00 97.00 82 ALA A N 1
ATOM 643 C CA . ALA A 1 82 ? -3.500 -7.988 0.502 1.00 97.00 82 ALA A CA 1
ATOM 644 C C . ALA A 1 82 ? -2.973 -9.029 1.508 1.00 97.00 82 ALA A C 1
ATOM 646 O O . ALA A 1 82 ? -3.743 -9.507 2.338 1.00 97.00 82 ALA A O 1
ATOM 647 N N . THR A 1 83 ? -1.674 -9.349 1.496 1.00 96.06 83 THR A N 1
ATOM 648 C CA . THR A 1 83 ? -1.075 -10.278 2.479 1.00 96.06 83 THR A CA 1
ATOM 649 C C . THR A 1 83 ? -0.978 -9.692 3.892 1.00 96.06 83 THR A C 1
ATOM 651 O O . THR A 1 83 ? -0.803 -10.429 4.861 1.00 96.06 83 THR A O 1
ATOM 654 N N . CYS A 1 84 ? -1.121 -8.371 4.023 1.00 96.38 84 CYS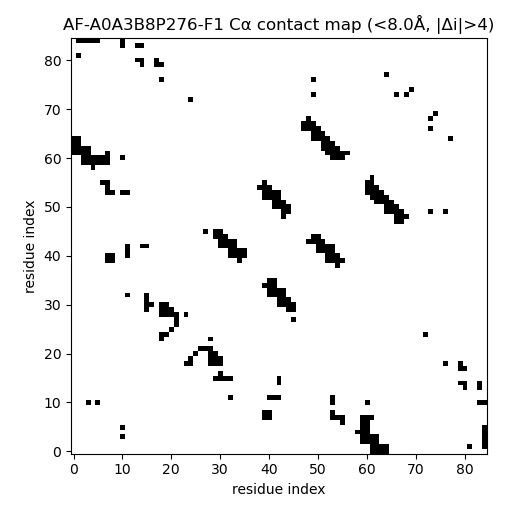 A N 1
ATOM 655 C CA . CYS A 1 84 ? -1.006 -7.654 5.289 1.00 96.38 84 CYS A CA 1
ATOM 656 C C . CYS A 1 84 ? -2.310 -7.554 6.087 1.00 96.38 84 CYS A C 1
ATOM 658 O O . CYS A 1 84 ? -2.278 -7.124 7.246 1.00 96.38 84 CYS A O 1
ATOM 660 N N . LEU A 1 85 ? -3.436 -7.962 5.501 1.00 92.75 85 LEU A N 1
ATOM 661 C CA . LEU A 1 85 ? -4.774 -7.835 6.085 1.00 92.75 85 LEU A CA 1
ATOM 662 C C . LEU A 1 85 ? -5.051 -8.868 7.179 1.00 92.75 85 LEU A C 1
ATOM 664 O O . LEU A 1 85 ? -4.433 -9.952 7.184 1.00 92.75 85 LEU A O 1
#

Radius of gyration: 11.78 Å; Cα contacts (8 Å, |Δi|>4): 166; chains: 1; bounding box: 32×25×29 Å

Nearest PDB structures (foldseek):
  3l2e-assembly4_B  TM=3.934E-01  e=1.872E+00  Namalycastis sp. ST01
  8i37-assembly1_D  TM=5.093E-01  e=2.692E+00  Helicobacter pylori SS1

Secondary structure (DSSP, 8-state):
-EEESS-HHHHHHHHHHHHT-HHHHGGG---EEEE-TTSSEEEE-GGGSEEEEEEEETTEEEEEEEESS-SHHHHHHHHHHHTT-

Sequence (85 aa):
QLDSRKAPQLVAQCIQFSWQRDEVFGDDAGAYLQAREQGGVTVYTREAESFVDVYEQAGGTRVDYYAQHNDSMALQRRAAAATCL

pLDDT: mean 94.25, std 4.14, range [75.62, 98.25]

Foldseek 3Di:
DAWFLDDLVQLLVQLQVLQQPCVQQPPQRGWDWDADPVGGIKIATVVRQKIWGWHDDPNTIDIDIDGPDDDPNSVSSVVSSNVSD